Protein AF-A0A6V7KJV8-F1 (afdb_monomer_lite)

Sequence (102 aa):
NADCTTIRCREGQTCLTEMNSNRPRCVTCTYRCPRKRERMRERKRDRHRDWERDSPNNSVLCATNNITYPSWCHIIKDACVTGFVLETKHAGPCDAHDSPFY

pLDDT: mean 82.13, std 16.09, range [48.34, 96.44]

Secondary structure (DSSP, 8-state):
---TTT--PPTTEEEEE-TTT--EEEEE----PPPTTHHHHHHTTS---------SSS--EEETTS-EESSHHHHHHHHHHHTB---EEEES---GGGSTT-

Radius of gyration: 17.6 Å; chains: 1; bounding box: 38×19×60 Å

Organism: NCBI:txid1563983

Structure (mmCIF, N/CA/C/O backbone):
data_AF-A0A6V7KJV8-F1
#
_entry.id   AF-A0A6V7KJV8-F1
#
loop_
_atom_site.group_PDB
_atom_site.id
_atom_site.type_symbol
_atom_site.label_atom_id
_atom_site.label_alt_id
_atom_site.label_comp_id
_atom_site.label_asym_id
_atom_site.label_entity_id
_atom_site.label_seq_id
_atom_site.pdbx_PDB_ins_code
_atom_site.Cartn_x
_atom_site.Cartn_y
_atom_site.Cartn_z
_atom_site.occupancy
_atom_site.B_iso_or_equiv
_atom_site.auth_seq_id
_atom_site.auth_comp_id
_atom_site.auth_asym_id
_atom_site.auth_atom_id
_atom_site.pdbx_PDB_model_num
ATOM 1 N N . ASN A 1 1 ? -1.832 0.994 24.973 1.00 69.19 1 ASN A N 1
ATOM 2 C CA . ASN A 1 1 ? -1.358 1.303 23.608 1.00 69.19 1 ASN A CA 1
ATOM 3 C C . ASN A 1 1 ? -2.569 1.260 22.686 1.00 69.19 1 ASN A C 1
ATOM 5 O O . ASN A 1 1 ? -3.423 0.424 22.945 1.00 69.19 1 ASN A O 1
ATOM 9 N N . ALA A 1 2 ? -2.700 2.162 21.713 1.00 83.75 2 ALA A N 1
ATOM 10 C CA . ALA A 1 2 ? -3.843 2.156 20.792 1.00 83.75 2 ALA A CA 1
ATOM 11 C C . ALA A 1 2 ? -3.532 1.264 19.585 1.00 83.75 2 ALA A C 1
ATOM 13 O O . ALA A 1 2 ? -2.416 1.316 19.078 1.00 83.75 2 ALA A O 1
ATOM 14 N N . ASP A 1 3 ? -4.501 0.475 19.129 1.00 90.94 3 ASP A N 1
ATOM 15 C CA . ASP A 1 3 ? -4.376 -0.493 18.032 1.00 90.94 3 ASP A CA 1
ATOM 16 C C . ASP A 1 3 ? -5.667 -0.532 17.188 1.00 90.94 3 ASP A C 1
ATOM 18 O O . ASP A 1 3 ? -6.641 0.167 17.478 1.00 90.94 3 ASP A O 1
ATOM 22 N N . CYS A 1 4 ? -5.703 -1.353 16.137 1.00 92.25 4 CYS A N 1
ATOM 23 C CA . CYS A 1 4 ? -6.900 -1.482 15.301 1.00 92.25 4 CYS A CA 1
ATOM 24 C C . CYS A 1 4 ? -8.053 -2.265 15.950 1.00 92.25 4 CYS A C 1
ATOM 26 O O . CYS A 1 4 ? -9.131 -2.326 15.364 1.00 92.25 4 CYS A O 1
ATOM 28 N N . THR A 1 5 ? -7.864 -2.838 17.145 1.00 90.75 5 THR A N 1
ATOM 29 C CA . THR A 1 5 ? -8.959 -3.463 17.906 1.00 90.75 5 THR A CA 1
ATOM 30 C C . THR A 1 5 ? -9.727 -2.432 18.734 1.00 90.75 5 THR A C 1
ATOM 32 O O . THR A 1 5 ? -10.936 -2.557 18.925 1.00 90.75 5 THR A O 1
ATOM 35 N N . THR A 1 6 ? -9.039 -1.377 19.177 1.00 92.38 6 THR A N 1
ATOM 36 C CA . THR A 1 6 ? -9.591 -0.319 20.032 1.00 92.38 6 THR A CA 1
ATOM 37 C C . THR A 1 6 ? -9.949 0.959 19.273 1.00 92.38 6 THR A C 1
ATOM 39 O O . THR A 1 6 ? -10.847 1.691 19.696 1.00 92.38 6 THR A O 1
ATOM 42 N N . ILE A 1 7 ? -9.299 1.242 18.140 1.00 92.69 7 ILE A N 1
ATOM 43 C CA . ILE A 1 7 ? -9.611 2.408 17.308 1.00 92.69 7 ILE A CA 1
ATOM 44 C C . ILE A 1 7 ? -10.780 2.121 16.365 1.00 92.69 7 ILE A C 1
ATOM 46 O O . ILE A 1 7 ? -10.801 1.136 15.633 1.00 92.69 7 ILE A O 1
ATOM 50 N N . ARG A 1 8 ? -11.721 3.068 16.302 1.00 93.06 8 ARG A N 1
ATOM 51 C CA . ARG A 1 8 ? -12.780 3.106 15.286 1.00 93.06 8 ARG A CA 1
ATOM 52 C C . ARG A 1 8 ? -12.500 4.227 14.289 1.00 93.06 8 ARG A C 1
ATOM 54 O O . ARG A 1 8 ? -12.485 5.399 14.659 1.00 93.06 8 ARG A O 1
ATOM 61 N N . CYS A 1 9 ? -12.274 3.860 13.030 1.00 95.12 9 CYS A N 1
ATOM 62 C CA . CYS A 1 9 ? -12.086 4.818 11.942 1.00 95.12 9 CYS A CA 1
ATOM 63 C C . CYS A 1 9 ? -13.414 5.454 11.495 1.00 95.12 9 CYS A C 1
ATOM 65 O O . CYS A 1 9 ? -14.496 5.007 11.884 1.00 95.12 9 CYS A O 1
ATOM 67 N N . ARG A 1 10 ? -13.333 6.512 10.674 1.00 95.25 10 ARG A N 1
ATOM 68 C CA . ARG A 1 10 ? -14.520 7.162 10.092 1.00 95.25 10 ARG A CA 1
ATOM 69 C C . ARG A 1 10 ? -15.199 6.250 9.067 1.00 95.25 10 ARG A C 1
ATOM 71 O O . ARG A 1 10 ? -14.611 5.277 8.600 1.00 95.25 10 ARG A O 1
ATOM 78 N N . GLU A 1 11 ? -16.430 6.589 8.695 1.00 93.12 11 GLU A N 1
ATOM 79 C CA . GLU A 1 11 ? -17.176 5.851 7.674 1.00 93.12 11 GLU A CA 1
ATOM 80 C C . GLU A 1 11 ? -16.380 5.750 6.359 1.00 93.12 11 GLU A C 1
ATOM 82 O O . GLU A 1 11 ? -15.789 6.726 5.894 1.00 93.12 11 GLU A O 1
ATOM 87 N N . GLY A 1 12 ? -16.313 4.541 5.794 1.00 90.56 12 GLY A N 1
ATOM 88 C CA . GLY A 1 12 ? -15.545 4.247 4.579 1.00 90.56 12 GLY A CA 1
ATOM 89 C C . GLY A 1 12 ? -14.027 4.121 4.770 1.00 90.56 12 GLY A C 1
ATOM 90 O O . GLY A 1 12 ? -13.319 3.827 3.806 1.00 90.56 12 GLY A O 1
ATOM 91 N N . GLN A 1 13 ? -13.510 4.309 5.988 1.00 95.44 13 GLN A N 1
ATOM 92 C CA . GLN A 1 13 ? -12.105 4.073 6.309 1.00 95.44 13 GLN A CA 1
ATOM 93 C C . GLN A 1 13 ? -11.896 2.694 6.932 1.00 95.44 13 GLN A C 1
ATOM 95 O O . GLN A 1 13 ? -12.741 2.173 7.654 1.00 95.44 13 GLN A O 1
ATOM 100 N N . THR A 1 14 ? -10.731 2.114 6.672 1.00 95.00 14 THR A N 1
ATOM 101 C CA . THR A 1 14 ? -10.276 0.850 7.258 1.00 95.00 14 THR A CA 1
ATOM 102 C C . THR A 1 14 ? -9.056 1.116 8.130 1.00 95.00 14 THR A C 1
ATOM 104 O O . THR A 1 14 ? -8.214 1.946 7.779 1.00 95.00 14 THR A O 1
ATOM 107 N N . CYS A 1 15 ? -8.977 0.444 9.278 1.00 96.06 15 CYS A N 1
ATOM 108 C CA . CYS A 1 15 ? -7.812 0.524 10.152 1.00 96.06 15 CYS A CA 1
ATOM 109 C C . CYS A 1 15 ? -6.749 -0.470 9.694 1.00 96.06 15 CYS A C 1
ATOM 111 O O . CYS A 1 15 ? -7.050 -1.654 9.564 1.00 96.06 15 CYS A O 1
ATOM 113 N N . LEU A 1 16 ? -5.526 0.013 9.481 1.00 95.94 16 LEU A N 1
ATOM 114 C CA . LEU A 1 16 ? -4.352 -0.791 9.162 1.00 95.94 16 LEU A CA 1
ATOM 115 C C . LEU A 1 16 ? -3.273 -0.596 10.223 1.00 95.94 16 LEU A C 1
ATOM 117 O O . LEU A 1 16 ? -3.102 0.505 10.747 1.00 95.94 16 LEU A O 1
ATOM 121 N N . THR A 1 17 ? -2.510 -1.646 10.498 1.00 95.50 17 THR A N 1
ATOM 122 C CA . THR A 1 17 ? -1.422 -1.612 11.479 1.00 95.50 17 THR A CA 1
ATOM 123 C C . THR A 1 17 ? -0.083 -1.372 10.786 1.00 95.50 17 THR A C 1
ATOM 125 O O . THR A 1 17 ? 0.253 -2.034 9.805 1.00 95.50 17 THR A O 1
ATOM 128 N N . GLU A 1 18 ? 0.714 -0.429 11.281 1.00 92.62 18 GLU A N 1
ATOM 129 C CA . GLU A 1 18 ? 2.099 -0.247 10.834 1.00 92.62 18 GLU A CA 1
ATOM 130 C C . GLU A 1 18 ? 3.010 -1.345 11.409 1.00 92.62 18 GLU A C 1
ATOM 132 O O . GLU A 1 18 ? 3.065 -1.525 12.623 1.00 92.62 18 GLU A O 1
ATOM 137 N N . MET A 1 19 ? 3.772 -2.046 10.561 1.00 85.88 19 MET A N 1
ATOM 138 C CA . MET A 1 19 ? 4.623 -3.172 10.994 1.00 85.88 19 MET A CA 1
ATOM 139 C C . MET A 1 19 ? 5.766 -2.759 11.940 1.00 85.88 19 MET A C 1
ATOM 141 O O . MET A 1 19 ? 6.116 -3.517 12.837 1.00 85.88 19 MET A O 1
ATOM 145 N N . ASN A 1 20 ? 6.329 -1.557 11.778 1.00 83.81 20 ASN A N 1
ATOM 146 C CA . ASN A 1 20 ? 7.476 -1.105 12.580 1.00 83.81 20 ASN A CA 1
ATOM 147 C C . ASN A 1 20 ? 7.067 -0.520 13.939 1.00 83.81 20 ASN A C 1
ATOM 149 O O . ASN A 1 20 ? 7.750 -0.708 14.941 1.00 83.81 20 ASN A O 1
ATOM 153 N N . SER A 1 21 ? 5.962 0.225 13.974 1.00 88.75 21 SER A N 1
ATOM 154 C CA . SER A 1 21 ? 5.535 0.993 15.149 1.00 88.75 21 SER A CA 1
ATOM 155 C C . SER A 1 21 ? 4.379 0.335 15.907 1.00 88.75 21 SER A C 1
ATOM 157 O O . SER A 1 21 ? 4.067 0.748 17.024 1.00 88.75 21 SER A O 1
ATOM 159 N N . ASN A 1 22 ? 3.724 -0.668 15.306 1.00 88.69 22 ASN A N 1
ATOM 160 C CA . ASN A 1 22 ? 2.444 -1.231 15.747 1.00 88.69 22 ASN A CA 1
ATOM 161 C C . ASN A 1 22 ? 1.348 -0.168 15.922 1.00 88.69 22 ASN A C 1
ATOM 163 O O . ASN A 1 22 ? 0.383 -0.365 16.662 1.00 88.69 22 ASN A O 1
ATOM 167 N N . ARG A 1 23 ? 1.497 0.981 15.253 1.00 91.94 23 ARG A N 1
ATOM 168 C CA . ARG A 1 23 ? 0.559 2.089 15.359 1.00 91.94 23 ARG A CA 1
ATOM 169 C C . ARG A 1 23 ? -0.597 1.897 14.370 1.00 91.94 23 ARG A C 1
ATOM 171 O O . ARG A 1 23 ? -0.354 1.594 13.200 1.00 91.94 23 ARG A O 1
ATOM 178 N N . PRO A 1 24 ? -1.848 2.105 14.802 1.00 95.31 24 PRO A N 1
ATOM 179 C CA . PRO A 1 24 ? -3.009 2.063 13.924 1.00 95.31 24 PRO A CA 1
ATOM 180 C C . PRO A 1 24 ? -3.076 3.301 13.022 1.00 95.31 24 PRO A C 1
ATOM 182 O O . PRO A 1 24 ? -2.881 4.437 13.468 1.00 95.31 24 PRO A O 1
ATOM 185 N N . ARG A 1 25 ? -3.428 3.080 11.755 1.00 94.94 25 ARG A N 1
ATOM 186 C CA . ARG A 1 25 ? -3.639 4.103 10.726 1.00 94.94 25 ARG A CA 1
ATOM 187 C C . ARG A 1 25 ? -4.984 3.882 10.040 1.00 94.94 25 ARG A C 1
ATOM 189 O O . ARG A 1 25 ? -5.234 2.827 9.468 1.00 94.94 25 ARG A O 1
ATOM 196 N N . CYS A 1 26 ? -5.841 4.898 10.056 1.00 95.81 26 CYS A N 1
ATOM 197 C CA . CYS A 1 26 ? -7.093 4.885 9.303 1.00 95.81 26 CYS A CA 1
ATOM 198 C C . CYS A 1 26 ? -6.847 5.371 7.874 1.00 95.81 26 CYS A C 1
ATOM 200 O O . CYS A 1 26 ? -6.429 6.513 7.676 1.00 95.81 26 CYS A O 1
ATOM 202 N N . VAL A 1 27 ? -7.136 4.532 6.881 1.00 94.69 27 VAL A N 1
ATOM 203 C CA . VAL A 1 27 ? -6.971 4.867 5.460 1.00 94.69 27 VAL A CA 1
ATOM 204 C C . VAL A 1 27 ? -8.253 4.612 4.680 1.00 94.69 27 VAL A C 1
ATOM 206 O O . VAL A 1 27 ? -9.096 3.812 5.082 1.00 94.69 27 VAL A O 1
ATOM 209 N N . THR A 1 28 ? -8.400 5.279 3.540 1.00 94.81 28 THR A N 1
ATOM 210 C CA . THR A 1 28 ? -9.501 5.019 2.608 1.00 94.81 28 THR A CA 1
ATOM 211 C C . THR A 1 28 ? -9.055 3.990 1.578 1.00 94.81 28 THR A C 1
ATOM 213 O O . THR A 1 28 ? -8.192 4.262 0.743 1.00 94.81 28 THR A O 1
ATOM 216 N N . CYS A 1 29 ? -9.651 2.804 1.627 1.00 93.62 29 CYS A N 1
ATOM 217 C CA . CYS A 1 29 ? -9.298 1.718 0.724 1.00 93.62 29 CYS A CA 1
ATOM 218 C C . CYS A 1 29 ? -9.861 1.939 -0.680 1.00 93.62 29 CYS A C 1
ATOM 220 O O . CYS A 1 29 ? -11.041 2.237 -0.859 1.00 93.62 29 CYS A O 1
ATOM 222 N N . THR A 1 30 ? -9.018 1.738 -1.6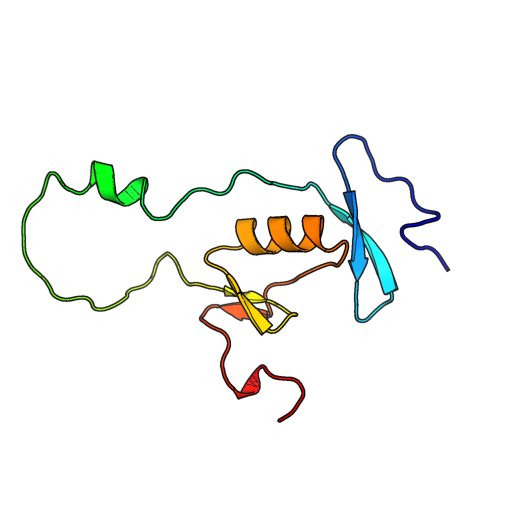94 1.00 88.94 30 THR A N 1
ATOM 223 C CA . THR A 1 30 ? -9.416 1.784 -3.105 1.00 88.94 30 THR A CA 1
ATOM 224 C C . THR A 1 30 ? -9.208 0.414 -3.746 1.00 88.94 30 THR A C 1
ATOM 226 O O . THR A 1 30 ? -8.092 -0.057 -3.923 1.00 88.94 30 THR A O 1
ATOM 229 N N . TYR A 1 31 ? -10.306 -0.263 -4.096 1.00 87.31 31 TYR A N 1
ATOM 230 C CA . TYR A 1 31 ? -10.252 -1.622 -4.662 1.00 87.31 31 TYR A CA 1
ATOM 231 C C . TYR A 1 31 ? -10.286 -1.655 -6.196 1.00 87.31 31 TYR A C 1
ATOM 233 O O . TYR A 1 31 ? -9.958 -2.676 -6.811 1.00 87.31 31 TYR A O 1
ATOM 241 N N . ARG A 1 32 ? -10.677 -0.540 -6.823 1.00 90.38 32 ARG A N 1
ATOM 242 C CA . ARG A 1 32 ? -10.699 -0.367 -8.279 1.00 90.38 32 ARG A CA 1
ATOM 243 C C . ARG A 1 32 ? -9.456 0.392 -8.721 1.00 90.38 32 ARG A C 1
ATOM 245 O O . ARG A 1 32 ? -9.408 1.612 -8.617 1.00 90.38 32 ARG A O 1
ATOM 252 N N . CYS A 1 33 ? -8.477 -0.342 -9.242 1.00 88.75 33 CYS A N 1
ATOM 253 C CA . CYS A 1 33 ? -7.262 0.241 -9.799 1.00 88.75 33 CYS A CA 1
ATOM 254 C C . CYS A 1 33 ? -7.297 0.235 -11.334 1.00 88.75 33 CYS A C 1
ATOM 256 O O . CYS A 1 33 ? -7.711 -0.770 -11.925 1.00 88.75 33 CYS A O 1
ATOM 258 N N . PRO A 1 34 ? -6.846 1.317 -11.995 1.00 83.25 34 PRO A N 1
ATOM 259 C CA . PRO A 1 34 ? -6.789 1.376 -13.451 1.00 83.25 34 PRO A CA 1
ATOM 260 C C . PRO A 1 34 ? -5.811 0.324 -13.985 1.00 83.25 34 PRO A C 1
ATOM 262 O O . PRO A 1 34 ? -4.690 0.184 -13.488 1.00 83.25 34 PRO A O 1
ATOM 265 N N . ARG A 1 35 ? -6.223 -0.429 -15.012 1.00 70.69 35 ARG A N 1
ATOM 266 C CA . ARG A 1 35 ? -5.378 -1.458 -15.637 1.00 70.69 35 ARG A CA 1
ATOM 267 C C . ARG A 1 35 ? -4.539 -0.853 -16.766 1.00 70.69 35 ARG A C 1
ATOM 269 O O . ARG A 1 35 ? -5.055 -0.144 -17.625 1.00 70.69 35 ARG A O 1
ATOM 276 N N . LYS A 1 36 ? -3.260 -1.246 -16.850 1.00 62.69 36 LYS A N 1
ATOM 277 C CA . LYS A 1 36 ? -2.287 -0.840 -17.897 1.00 62.69 36 LYS A CA 1
ATOM 278 C C . LYS A 1 36 ? -2.824 -0.998 -19.337 1.00 62.69 36 LYS A C 1
ATOM 280 O O . LYS A 1 36 ? -2.472 -0.223 -20.221 1.00 62.69 36 LYS A O 1
ATOM 285 N N . ARG A 1 37 ? -3.704 -1.982 -19.575 1.00 57.88 37 ARG A N 1
ATOM 286 C CA . ARG A 1 37 ? -4.271 -2.319 -20.896 1.00 57.88 37 ARG A CA 1
ATOM 287 C C . ARG A 1 37 ? -5.333 -1.350 -21.428 1.00 57.88 37 ARG A C 1
ATOM 289 O O . ARG A 1 37 ? -5.541 -1.330 -22.639 1.00 57.88 37 ARG A O 1
ATOM 296 N N . GLU A 1 38 ? -5.999 -0.564 -20.586 1.00 55.03 38 GLU A N 1
ATOM 297 C CA . GLU A 1 38 ? -7.074 0.332 -21.051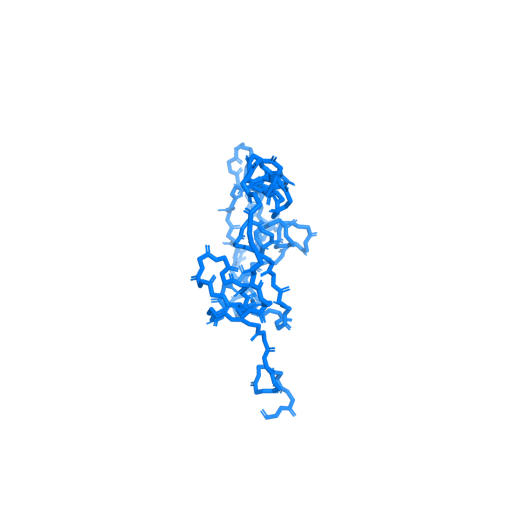 1.00 55.03 38 GLU A CA 1
ATOM 298 C C . GLU A 1 38 ? -6.523 1.545 -21.811 1.00 55.03 38 GLU A C 1
ATOM 300 O O . GLU A 1 38 ? -7.070 1.909 -22.845 1.00 55.03 38 GLU A O 1
ATOM 305 N N . ARG A 1 39 ? -5.347 2.056 -21.425 1.00 53.03 39 ARG A N 1
ATOM 306 C CA . ARG A 1 39 ? -4.647 3.133 -22.156 1.00 53.03 39 ARG A CA 1
ATOM 307 C C . ARG A 1 39 ? -4.037 2.692 -23.492 1.00 53.03 39 ARG A C 1
ATOM 309 O O . ARG A 1 39 ? -3.714 3.523 -24.335 1.00 53.03 39 ARG A O 1
ATOM 316 N N . MET A 1 40 ? -3.853 1.386 -23.693 1.00 53.84 40 MET A N 1
ATOM 317 C CA . MET A 1 40 ? -3.259 0.836 -24.918 1.00 53.84 40 MET A CA 1
ATOM 318 C C . MET A 1 40 ? -4.304 0.619 -26.026 1.00 53.84 40 MET A C 1
ATOM 320 O O . MET A 1 40 ? -3.958 0.647 -27.204 1.00 53.84 40 MET A O 1
ATOM 324 N N . ARG A 1 41 ? -5.586 0.427 -25.675 1.00 53.69 41 ARG A N 1
ATOM 325 C CA . ARG A 1 41 ? -6.668 0.223 -26.657 1.00 53.69 41 ARG A CA 1
ATOM 326 C C . ARG A 1 41 ? -7.020 1.493 -27.439 1.00 53.69 41 ARG A C 1
ATOM 328 O O . ARG A 1 41 ? -7.351 1.371 -28.611 1.00 53.69 41 ARG A O 1
ATOM 335 N N . GLU A 1 42 ? -6.863 2.679 -26.850 1.00 54.91 42 GLU A N 1
ATOM 336 C CA . GLU A 1 42 ? -6.989 3.960 -27.571 1.00 54.91 42 GLU A CA 1
ATOM 337 C C . GLU A 1 42 ? -5.8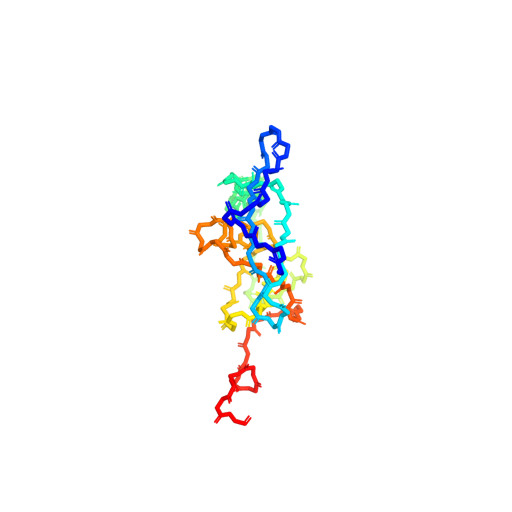19 4.225 -28.530 1.00 54.91 42 GLU A C 1
ATOM 339 O O . GLU A 1 42 ? -6.018 4.759 -29.615 1.00 54.91 42 GLU A O 1
ATOM 344 N N . ARG A 1 43 ? -4.598 3.798 -28.178 1.00 54.44 43 ARG A N 1
ATOM 345 C CA . ARG A 1 43 ? -3.381 4.073 -28.966 1.00 54.44 43 ARG A CA 1
ATOM 346 C C . ARG A 1 43 ? -3.137 3.116 -30.136 1.00 54.44 43 ARG A C 1
ATOM 348 O O . ARG A 1 43 ? -2.242 3.350 -30.937 1.00 54.44 43 ARG A O 1
ATOM 355 N N . LYS A 1 44 ? -3.916 2.038 -30.274 1.00 54.62 44 LYS A N 1
ATOM 356 C CA . LYS A 1 44 ? -3.695 1.009 -31.312 1.00 54.62 44 LYS A CA 1
ATOM 357 C C . LYS A 1 44 ? -4.238 1.379 -32.705 1.00 54.62 44 LYS A C 1
ATOM 359 O O . LYS A 1 44 ? -4.264 0.513 -33.579 1.00 54.62 44 LYS A O 1
ATOM 364 N N . ARG A 1 45 ? -4.684 2.623 -32.927 1.00 56.19 45 ARG A N 1
ATOM 365 C CA . ARG A 1 45 ? -5.003 3.128 -34.277 1.00 56.19 45 ARG A CA 1
ATOM 366 C C . ARG A 1 45 ? -3.768 3.576 -35.063 1.00 56.19 45 ARG A C 1
ATOM 368 O O . ARG A 1 45 ? -3.834 3.559 -36.288 1.00 56.19 45 ARG A O 1
ATOM 375 N N . ASP A 1 46 ? -2.642 3.832 -34.401 1.00 58.12 46 ASP A N 1
ATOM 376 C CA . ASP A 1 46 ? -1.421 4.284 -35.065 1.00 58.12 46 ASP A CA 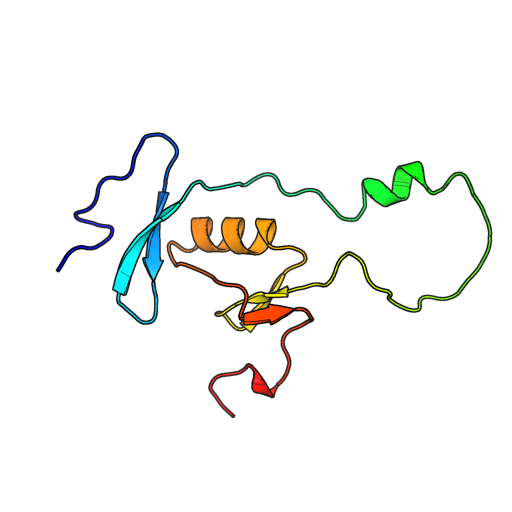1
ATOM 377 C C . ASP A 1 46 ? -0.378 3.163 -35.106 1.00 58.12 46 ASP A C 1
ATOM 379 O O . ASP A 1 46 ? 0.263 2.801 -34.119 1.00 58.12 46 ASP A O 1
ATOM 383 N N . ARG A 1 47 ? -0.255 2.548 -36.285 1.00 65.12 47 ARG A N 1
ATOM 384 C CA . ARG A 1 47 ? 0.819 1.609 -36.607 1.00 65.12 47 ARG A CA 1
ATOM 385 C C . ARG A 1 47 ? 2.107 2.401 -36.815 1.00 65.12 47 ARG A C 1
ATOM 387 O O . ARG A 1 47 ? 2.164 3.158 -37.771 1.00 65.12 47 ARG A O 1
ATOM 394 N N . HIS A 1 48 ? 3.151 2.122 -36.039 1.00 58.56 48 HIS A N 1
ATOM 395 C CA . HIS A 1 48 ? 4.502 1.881 -36.559 1.00 58.56 48 HIS A CA 1
ATOM 396 C C . HIS A 1 48 ? 5.408 1.267 -35.484 1.00 58.56 48 HIS A C 1
ATOM 398 O O . HIS A 1 48 ? 5.222 1.467 -34.288 1.00 58.56 48 HIS A O 1
ATOM 404 N N . ARG A 1 49 ? 6.307 0.411 -35.973 1.00 62.09 49 ARG A N 1
ATOM 405 C CA . ARG A 1 49 ? 7.233 -0.466 -35.252 1.00 62.09 49 ARG A CA 1
ATOM 406 C C . ARG A 1 49 ? 8.182 0.338 -34.362 1.00 62.09 49 ARG A C 1
ATOM 408 O O . ARG A 1 49 ? 8.842 1.216 -34.892 1.00 62.09 49 ARG A O 1
ATOM 415 N N . ASP A 1 50 ? 8.334 -0.063 -33.102 1.00 54.66 50 ASP A N 1
ATOM 416 C CA . ASP A 1 50 ? 9.660 -0.164 -32.490 1.00 54.66 50 ASP A CA 1
ATOM 417 C C . ASP A 1 50 ? 9.655 -1.127 -31.297 1.00 54.66 50 ASP A C 1
ATOM 419 O O . ASP A 1 50 ? 8.636 -1.314 -30.628 1.00 54.66 50 ASP A O 1
ATOM 423 N N . TRP A 1 51 ? 10.782 -1.803 -31.115 1.00 54.38 51 TRP A N 1
ATOM 424 C CA . TRP A 1 51 ? 11.004 -2.847 -30.124 1.00 54.38 51 TRP A CA 1
ATOM 425 C C . TRP A 1 51 ? 10.956 -2.294 -28.696 1.00 54.38 51 TRP A C 1
ATOM 427 O O . TRP A 1 51 ? 11.395 -1.178 -28.425 1.00 54.38 51 TRP A O 1
ATOM 437 N N . GLU A 1 52 ? 10.416 -3.112 -27.791 1.00 55.22 52 GLU A N 1
ATOM 438 C CA . GLU A 1 52 ? 10.293 -2.877 -26.353 1.00 55.22 52 GLU A CA 1
ATOM 439 C C . GLU A 1 52 ? 11.591 -2.331 -25.746 1.00 55.22 52 GLU A C 1
ATOM 441 O O . GLU A 1 52 ? 12.575 -3.041 -25.542 1.00 55.22 52 GLU A O 1
ATOM 446 N N . ARG A 1 53 ? 11.570 -1.037 -25.437 1.00 50.84 53 ARG A N 1
ATOM 447 C CA . ARG A 1 53 ? 12.528 -0.381 -24.557 1.00 50.84 53 ARG A CA 1
ATOM 448 C C . ARG A 1 53 ? 11.712 0.396 -23.538 1.00 50.84 53 ARG A C 1
ATOM 450 O O . ARG A 1 53 ? 11.294 1.525 -23.788 1.00 50.84 53 ARG A O 1
ATOM 457 N N . ASP A 1 54 ? 11.396 -0.287 -22.440 1.00 59.19 54 ASP A N 1
ATOM 458 C CA . ASP A 1 54 ? 10.679 0.237 -21.282 1.00 59.19 54 ASP A CA 1
ATOM 459 C C . ASP A 1 54 ? 11.125 1.663 -20.935 1.00 59.19 54 ASP A C 1
ATOM 461 O O . ASP A 1 54 ? 12.280 1.922 -20.603 1.00 59.19 54 ASP A O 1
ATOM 465 N N . SER A 1 55 ? 10.192 2.608 -21.038 1.00 52.00 55 SER A N 1
ATOM 466 C CA . SER A 1 55 ? 10.398 4.000 -20.644 1.00 52.00 55 SER A CA 1
ATOM 467 C C . SER A 1 55 ? 9.041 4.699 -20.453 1.00 52.00 55 SER A C 1
ATOM 469 O O . SER A 1 55 ? 8.073 4.374 -21.143 1.00 52.00 55 SER A O 1
ATOM 471 N N 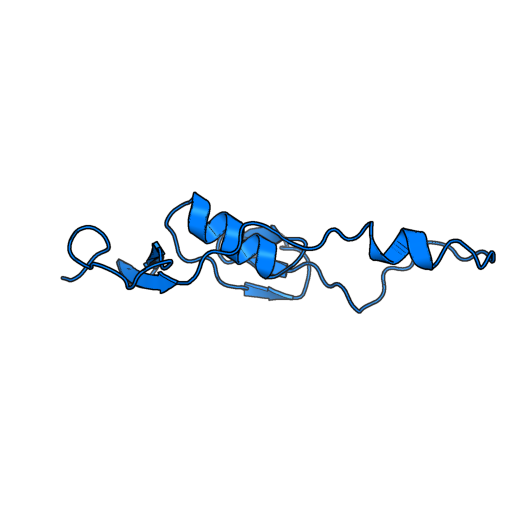. PRO A 1 56 ? 8.911 5.735 -19.610 1.00 51.88 56 PRO A N 1
ATOM 472 C CA . PRO A 1 56 ? 9.320 5.829 -18.209 1.00 51.88 56 PRO A CA 1
ATOM 473 C C . PRO A 1 56 ? 8.183 6.445 -17.359 1.00 51.88 56 PRO A C 1
ATOM 475 O O . PRO A 1 56 ? 8.437 7.187 -16.421 1.00 51.88 56 PRO A O 1
ATOM 478 N N . ASN A 1 57 ? 6.913 6.204 -17.711 1.00 48.34 57 ASN A N 1
ATOM 479 C CA . ASN A 1 57 ? 5.775 6.910 -17.090 1.00 48.34 57 ASN A CA 1
ATOM 480 C C . ASN A 1 57 ? 4.727 5.999 -16.438 1.00 48.34 57 ASN A C 1
ATOM 482 O O . ASN A 1 57 ? 3.599 6.409 -16.170 1.00 48.34 57 ASN A O 1
ATOM 486 N N . ASN A 1 58 ? 5.104 4.747 -16.183 1.00 56.34 58 ASN A N 1
ATOM 487 C CA . ASN A 1 58 ? 4.351 3.828 -15.338 1.00 56.34 58 ASN A CA 1
ATOM 488 C C . ASN A 1 58 ? 5.345 2.910 -14.619 1.00 56.34 58 ASN A C 1
ATOM 490 O O . ASN A 1 58 ? 5.354 1.697 -14.846 1.00 56.34 58 ASN A O 1
ATOM 494 N N . SER A 1 59 ? 6.246 3.527 -13.847 1.00 75.38 59 SER A N 1
ATOM 495 C CA . SER A 1 59 ? 7.208 2.818 -13.013 1.00 75.38 59 SER A CA 1
ATOM 496 C C . SER A 1 59 ? 6.440 1.920 -12.051 1.00 75.38 59 SER A C 1
ATOM 498 O O . SER A 1 59 ? 5.565 2.364 -11.305 1.00 75.38 59 SER A O 1
ATOM 500 N N . VAL A 1 60 ? 6.741 0.627 -12.114 1.00 88.69 60 VAL A N 1
ATOM 501 C CA . VAL A 1 60 ? 6.382 -0.285 -11.034 1.00 88.69 60 VAL A CA 1
ATOM 502 C C . VAL A 1 60 ? 7.019 0.224 -9.738 1.00 88.69 60 VAL A C 1
ATOM 504 O O . VAL A 1 60 ? 7.987 0.983 -9.778 1.00 88.69 60 VAL A O 1
ATOM 507 N N . LEU A 1 61 ? 6.446 -0.136 -8.602 1.00 93.25 61 LEU A N 1
ATOM 508 C CA . LEU A 1 61 ? 6.882 0.337 -7.295 1.00 93.25 61 LEU A CA 1
ATOM 509 C C . LEU A 1 61 ? 7.243 -0.858 -6.431 1.00 93.25 61 LEU A C 1
ATOM 511 O O . LEU A 1 61 ? 6.450 -1.796 -6.345 1.00 93.25 61 LEU A O 1
ATOM 515 N N . CYS A 1 62 ? 8.379 -0.796 -5.752 1.00 94.44 62 CYS A N 1
ATOM 516 C CA . CYS A 1 62 ? 8.678 -1.726 -4.682 1.00 94.44 62 CYS A CA 1
ATOM 517 C C . CYS A 1 62 ? 8.013 -1.226 -3.401 1.00 94.44 62 CYS A C 1
ATOM 519 O O . CYS A 1 62 ? 8.178 -0.059 -3.030 1.00 94.44 62 CYS A O 1
ATOM 521 N N . ALA A 1 63 ? 7.239 -2.079 -2.736 1.00 94.81 63 ALA A N 1
ATOM 522 C CA . ALA A 1 63 ? 6.644 -1.755 -1.445 1.00 94.81 63 ALA A CA 1
ATOM 523 C C . ALA A 1 63 ? 7.465 -2.321 -0.275 1.00 94.81 63 ALA A C 1
ATOM 525 O O . ALA A 1 63 ? 8.377 -3.122 -0.460 1.00 94.81 63 ALA A O 1
ATOM 526 N N . THR A 1 64 ? 7.119 -1.928 0.950 1.00 93.38 64 THR A N 1
ATOM 527 C CA . THR A 1 64 ? 7.788 -2.356 2.193 1.00 93.38 64 THR A CA 1
ATOM 528 C C . THR A 1 64 ? 7.730 -3.858 2.475 1.00 93.38 64 THR A C 1
ATOM 530 O O . THR A 1 64 ? 8.510 -4.349 3.282 1.00 93.38 64 THR A O 1
ATOM 533 N N . ASN A 1 65 ? 6.837 -4.600 1.818 1.00 92.50 65 ASN A N 1
ATOM 534 C CA . ASN A 1 65 ? 6.791 -6.063 1.871 1.00 92.50 65 ASN A CA 1
ATOM 535 C C . ASN A 1 65 ? 7.644 -6.736 0.779 1.00 92.50 65 AS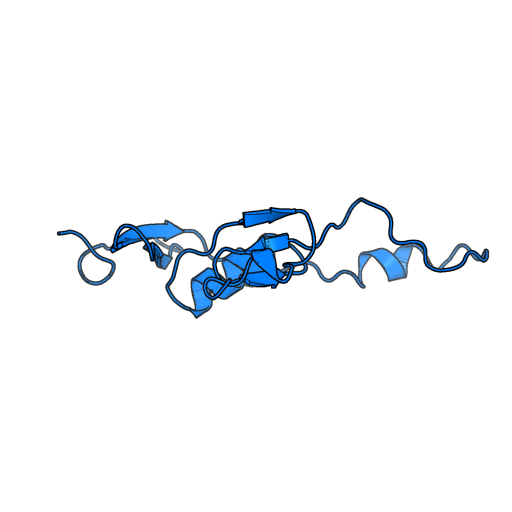N A C 1
ATOM 537 O O . ASN A 1 65 ? 7.498 -7.934 0.549 1.00 92.50 65 ASN A O 1
ATOM 541 N N . ASN A 1 66 ? 8.500 -5.973 0.091 1.00 93.31 66 ASN A N 1
ATOM 542 C CA . ASN A 1 66 ? 9.376 -6.425 -0.992 1.00 93.31 66 ASN A CA 1
ATOM 543 C C . ASN A 1 66 ? 8.642 -7.047 -2.182 1.00 93.31 66 ASN A C 1
ATOM 545 O O . ASN A 1 66 ? 9.195 -7.856 -2.928 1.00 93.31 66 ASN A O 1
ATOM 549 N N . ILE A 1 67 ? 7.388 -6.647 -2.387 1.00 93.94 67 ILE A N 1
ATOM 550 C CA . ILE A 1 67 ? 6.616 -7.005 -3.569 1.00 93.94 67 ILE A CA 1
ATOM 551 C C . ILE A 1 67 ? 6.596 -5.814 -4.525 1.00 93.94 67 ILE A C 1
ATOM 553 O O . ILE A 1 67 ? 6.430 -4.657 -4.132 1.00 93.94 67 ILE A O 1
ATOM 557 N N . THR A 1 68 ? 6.764 -6.115 -5.812 1.00 93.50 68 THR A N 1
ATOM 558 C CA . THR A 1 68 ? 6.664 -5.127 -6.885 1.00 93.50 68 THR A CA 1
ATOM 559 C C . THR A 1 68 ? 5.211 -4.963 -7.317 1.00 93.50 68 THR A C 1
ATOM 561 O O . THR A 1 68 ? 4.583 -5.905 -7.802 1.00 93.50 68 THR A O 1
ATOM 564 N N . TYR A 1 69 ? 4.685 -3.748 -7.209 1.00 93.31 69 TYR A N 1
ATOM 565 C CA . TYR A 1 69 ? 3.320 -3.405 -7.586 1.00 93.31 69 TYR A CA 1
ATOM 566 C C . TYR A 1 69 ? 3.274 -2.572 -8.866 1.00 93.31 69 TYR A C 1
ATOM 568 O O . TYR A 1 69 ? 4.131 -1.720 -9.103 1.00 93.31 69 TYR A O 1
ATOM 576 N N . PRO A 1 70 ? 2.225 -2.735 -9.689 1.00 91.00 70 PRO A N 1
ATOM 577 C CA . PRO A 1 70 ? 2.082 -1.974 -10.926 1.00 91.00 70 PRO A CA 1
ATOM 578 C C . PRO A 1 70 ? 1.698 -0.500 -10.716 1.00 91.00 70 PRO A C 1
ATOM 580 O O . PRO A 1 70 ? 1.774 0.272 -11.670 1.00 91.00 70 PRO A O 1
ATOM 583 N N . SER A 1 71 ? 1.238 -0.113 -9.519 1.00 90.44 71 SER A N 1
ATOM 584 C CA . SER A 1 71 ? 1.035 1.284 -9.106 1.00 90.44 71 SER A CA 1
ATOM 585 C C . SER A 1 71 ? 0.742 1.388 -7.605 1.00 90.44 71 SER A C 1
ATOM 587 O O . SER A 1 71 ? 0.391 0.395 -6.967 1.00 90.44 71 SER A O 1
ATOM 589 N N . TRP A 1 72 ? 0.774 2.608 -7.062 1.00 91.69 72 TRP A N 1
ATOM 590 C CA . TRP A 1 72 ? 0.430 2.887 -5.661 1.00 91.69 72 TRP A CA 1
ATOM 591 C C . TRP A 1 72 ? -0.989 2.438 -5.276 1.00 91.69 72 TRP A C 1
ATOM 593 O O . TRP A 1 72 ? -1.196 1.934 -4.179 1.00 91.69 72 TRP A O 1
ATOM 603 N N . CYS A 1 73 ? -1.960 2.514 -6.197 1.00 93.62 73 CYS A N 1
ATOM 604 C CA . CYS A 1 73 ? -3.306 1.980 -5.949 1.00 93.62 73 CYS A CA 1
ATOM 605 C C . CYS A 1 73 ? -3.269 0.491 -5.586 1.00 93.62 73 CYS A C 1
ATOM 607 O O . CYS A 1 73 ? -3.988 0.048 -4.698 1.00 93.62 73 CYS A O 1
ATOM 609 N N . HIS A 1 74 ? -2.409 -0.284 -6.252 1.00 94.06 74 HIS A N 1
ATOM 610 C CA . HIS A 1 74 ? -2.288 -1.709 -5.973 1.00 94.06 74 HIS A CA 1
ATOM 611 C C . HIS A 1 74 ? -1.598 -1.970 -4.629 1.00 94.06 74 HIS A C 1
ATOM 613 O O . HIS A 1 74 ? -1.996 -2.913 -3.955 1.00 94.06 74 HIS A O 1
ATOM 619 N N . ILE A 1 75 ? -0.661 -1.107 -4.213 1.00 95.06 75 ILE A N 1
ATOM 620 C CA . ILE A 1 75 ? -0.075 -1.139 -2.862 1.00 95.06 75 ILE A CA 1
ATOM 621 C C . ILE A 1 75 ? -1.171 -0.918 -1.814 1.00 95.06 75 ILE A C 1
ATOM 623 O O . ILE A 1 75 ? -1.342 -1.742 -0.926 1.00 95.06 75 ILE A O 1
ATOM 627 N N . ILE A 1 76 ? -1.967 0.150 -1.942 1.00 95.12 76 ILE A N 1
ATOM 628 C CA . ILE A 1 76 ? -3.039 0.463 -0.981 1.00 95.12 76 ILE A CA 1
ATOM 629 C C . ILE A 1 76 ? -4.123 -0.609 -0.969 1.00 95.12 76 ILE A C 1
ATOM 631 O O . ILE A 1 76 ? -4.619 -0.972 0.095 1.00 95.12 76 ILE A O 1
ATOM 635 N N . LYS A 1 77 ? -4.485 -1.144 -2.137 1.00 95.50 77 LYS A N 1
ATOM 636 C CA . LYS A 1 77 ? -5.419 -2.262 -2.225 1.00 95.50 77 LYS A CA 1
ATOM 637 C C . LYS A 1 77 ? -4.924 -3.450 -1.402 1.00 95.50 77 LYS A C 1
ATOM 639 O O . LYS A 1 77 ? -5.710 -4.022 -0.656 1.00 95.50 77 LYS A O 1
ATOM 644 N N . ASP A 1 78 ? -3.656 -3.816 -1.548 1.00 96.00 78 ASP A N 1
ATOM 645 C CA . ASP A 1 78 ? -3.093 -4.968 -0.848 1.00 96.00 78 ASP A CA 1
ATOM 646 C C . ASP A 1 78 ? -2.881 -4.696 0.647 1.00 96.00 78 ASP A C 1
ATOM 648 O O . ASP A 1 78 ? -3.193 -5.537 1.486 1.00 96.00 78 ASP A O 1
ATOM 652 N N . ALA A 1 79 ? -2.488 -3.472 1.007 1.00 96.44 79 ALA A N 1
ATOM 653 C CA . ALA A 1 79 ? -2.447 -3.003 2.391 1.00 96.44 79 ALA A CA 1
ATOM 654 C C . ALA A 1 79 ? -3.810 -3.193 3.075 1.00 96.44 79 ALA A C 1
ATOM 656 O O . ALA A 1 79 ? -3.916 -3.760 4.159 1.00 96.44 79 ALA A O 1
ATOM 657 N N . CYS A 1 80 ? -4.880 -2.800 2.385 1.00 96.12 80 CYS A N 1
ATOM 658 C CA . CYS A 1 80 ? -6.244 -2.954 2.872 1.00 96.12 80 CYS A CA 1
ATOM 659 C C . CYS A 1 80 ? -6.699 -4.409 3.006 1.00 96.12 80 CYS A C 1
ATOM 661 O O . CYS A 1 80 ? -7.450 -4.721 3.925 1.00 96.12 80 CYS A O 1
ATOM 663 N N . VAL A 1 81 ? -6.258 -5.294 2.110 1.00 95.25 81 VAL A N 1
ATOM 664 C CA . VAL A 1 81 ? -6.575 -6.728 2.187 1.00 95.25 81 VAL A CA 1
ATOM 665 C C . VAL A 1 81 ? -5.801 -7.406 3.319 1.00 95.25 81 VAL A C 1
ATOM 667 O O . VAL A 1 81 ? -6.354 -8.256 4.010 1.00 95.25 81 VAL A O 1
ATOM 670 N N . THR A 1 82 ? -4.539 -7.028 3.523 1.00 94.44 82 THR A N 1
ATOM 671 C CA . THR A 1 82 ? -3.668 -7.629 4.544 1.00 94.44 82 THR A CA 1
ATOM 672 C C . THR A 1 82 ? -3.892 -7.062 5.944 1.00 94.44 82 THR A C 1
ATOM 674 O O . THR A 1 82 ? -3.530 -7.710 6.922 1.00 94.44 82 THR A O 1
ATOM 677 N N . GLY A 1 83 ? -4.485 -5.870 6.065 1.00 94.69 83 GLY A N 1
ATOM 678 C CA . GLY A 1 83 ? -4.655 -5.184 7.349 1.00 94.69 83 GLY A CA 1
ATOM 679 C C . GLY A 1 83 ? -3.384 -4.484 7.840 1.00 94.69 83 GLY A C 1
ATOM 680 O O . GLY A 1 83 ? -3.363 -3.965 8.957 1.00 94.69 83 GLY A O 1
ATOM 681 N N . PHE A 1 84 ? -2.333 -4.438 7.019 1.00 95.31 84 PHE A N 1
ATOM 682 C CA . PHE A 1 84 ? -1.065 -3.799 7.348 1.00 95.31 84 PHE A CA 1
ATOM 683 C C . PHE A 1 84 ? -0.777 -2.634 6.416 1.00 95.31 84 PHE A C 1
ATOM 685 O O . PHE A 1 84 ? -1.073 -2.671 5.224 1.00 95.31 84 PHE A O 1
ATOM 692 N N . VAL A 1 85 ? -0.169 -1.585 6.959 1.00 95.62 85 VAL A N 1
ATOM 693 C CA . VAL A 1 85 ? 0.273 -0.449 6.154 1.00 95.62 85 VAL A CA 1
ATOM 694 C C . VAL A 1 85 ? 1.435 -0.896 5.267 1.00 95.62 85 VAL A C 1
ATOM 696 O O . VAL A 1 85 ? 2.501 -1.254 5.766 1.00 95.62 85 VAL A O 1
ATOM 699 N N . LEU A 1 86 ? 1.225 -0.836 3.952 1.00 95.56 86 LEU A N 1
ATOM 700 C CA . LEU A 1 86 ? 2.282 -0.965 2.954 1.00 95.56 86 LEU A CA 1
ATOM 701 C C . LEU A 1 86 ? 2.631 0.421 2.416 1.00 95.56 86 LEU A C 1
ATOM 703 O O . LEU A 1 86 ? 1.749 1.170 1.988 1.00 95.56 86 LEU A O 1
ATOM 707 N N . GLU A 1 87 ? 3.916 0.751 2.421 1.00 92.75 87 GLU A N 1
ATOM 708 C CA . GLU A 1 87 ? 4.431 2.002 1.865 1.00 92.75 87 GLU A CA 1
ATOM 709 C C . GLU A 1 87 ? 5.301 1.708 0.644 1.00 92.75 87 GLU A C 1
ATOM 711 O O . GLU A 1 87 ? 5.823 0.605 0.484 1.00 92.75 87 GLU A O 1
ATOM 716 N N . THR A 1 88 ? 5.449 2.691 -0.242 1.00 93.69 88 THR A N 1
ATOM 717 C CA . THR A 1 88 ? 6.414 2.596 -1.339 1.00 93.69 88 THR A CA 1
ATOM 718 C C . THR A 1 88 ? 7.817 2.729 -0.759 1.00 93.69 88 THR A C 1
ATOM 720 O O . THR A 1 88 ? 8.147 3.772 -0.201 1.00 93.69 88 THR A O 1
ATOM 723 N N . LYS A 1 89 ? 8.647 1.700 -0.929 1.00 92.75 89 LYS A N 1
ATOM 724 C CA . LYS A 1 89 ? 10.061 1.727 -0.550 1.00 92.75 89 LYS A CA 1
ATOM 725 C C . LYS A 1 89 ? 10.869 2.546 -1.553 1.00 92.75 89 LYS A C 1
ATOM 727 O O . LYS A 1 89 ? 11.585 3.465 -1.172 1.00 92.75 89 LYS A O 1
ATOM 732 N N . HIS A 1 90 ? 10.702 2.255 -2.841 1.00 91.88 90 HIS A N 1
ATOM 733 C CA . HIS A 1 90 ? 11.287 3.033 -3.930 1.00 91.88 90 HIS A CA 1
ATOM 734 C C . HIS A 1 90 ? 10.512 2.836 -5.240 1.00 91.88 90 HIS A C 1
ATOM 736 O O . HIS A 1 90 ? 9.655 1.957 -5.375 1.00 91.88 90 HIS A O 1
ATOM 742 N N . ALA A 1 91 ? 10.806 3.691 -6.219 1.00 90.44 91 ALA A N 1
ATOM 743 C CA . ALA A 1 91 ? 10.348 3.501 -7.588 1.00 90.44 91 ALA A CA 1
ATOM 744 C C . ALA A 1 91 ? 11.215 2.450 -8.297 1.00 90.44 91 ALA A C 1
ATOM 746 O O . ALA A 1 91 ? 12.426 2.400 -8.094 1.00 90.44 91 ALA A O 1
ATOM 747 N N . GLY A 1 92 ? 10.599 1.647 -9.158 1.00 88.94 92 GLY A N 1
ATOM 748 C CA . GLY A 1 92 ? 11.229 0.494 -9.797 1.00 88.94 92 GLY A CA 1
ATOM 749 C C . GLY A 1 92 ? 10.797 -0.835 -9.167 1.00 88.94 92 GLY A C 1
ATOM 750 O O . GLY A 1 92 ? 10.063 -0.846 -8.177 1.00 88.94 92 GLY A O 1
ATOM 751 N N . PRO A 1 93 ? 11.172 -1.963 -9.790 1.00 91.25 93 PRO A N 1
ATOM 752 C CA . PRO A 1 93 ? 10.941 -3.283 -9.218 1.00 91.25 93 PRO A CA 1
ATOM 753 C C . PRO A 1 93 ? 11.822 -3.477 -7.987 1.00 91.25 93 PRO A C 1
ATOM 755 O O . PRO A 1 93 ? 12.917 -2.928 -7.945 1.00 91.25 93 PRO A O 1
ATOM 758 N N . CYS A 1 94 ? 11.361 -4.275 -7.028 1.00 92.38 94 CYS A N 1
ATOM 759 C CA . CYS A 1 94 ? 12.211 -4.712 -5.925 1.00 92.38 94 CYS A CA 1
ATOM 760 C C . CYS A 1 94 ? 13.399 -5.518 -6.463 1.00 92.38 94 CYS A C 1
ATOM 762 O O . CYS A 1 94 ? 13.241 -6.304 -7.406 1.00 92.38 94 CYS A O 1
ATOM 764 N N . ASP A 1 95 ? 14.561 -5.355 -5.848 1.00 88.31 95 ASP A N 1
ATOM 765 C CA . ASP A 1 95 ? 15.787 -6.076 -6.156 1.00 88.31 95 ASP A CA 1
ATOM 766 C C . ASP A 1 95 ? 16.227 -7.001 -5.002 1.00 88.31 95 ASP A C 1
ATOM 768 O O . ASP A 1 95 ? 15.532 -7.183 -4.000 1.00 88.31 95 ASP A O 1
ATOM 772 N N . ALA A 1 96 ? 17.375 -7.665 -5.170 1.00 80.75 96 ALA A N 1
ATOM 773 C CA . ALA A 1 96 ? 17.899 -8.594 -4.170 1.00 80.75 96 ALA A CA 1
ATOM 774 C C . ALA A 1 96 ? 18.314 -7.903 -2.856 1.00 80.75 96 ALA A C 1
ATOM 776 O O . ALA A 1 96 ? 18.257 -8.539 -1.804 1.00 80.75 96 ALA A O 1
ATOM 777 N N . HIS A 1 97 ? 18.692 -6.622 -2.904 1.00 79.19 97 HIS A N 1
ATOM 778 C CA . HIS A 1 97 ? 19.043 -5.822 -1.730 1.00 79.19 97 HIS A CA 1
ATOM 779 C C . HIS A 1 97 ? 17.810 -5.372 -0.949 1.00 79.19 97 HIS A C 1
ATOM 781 O O . HIS A 1 97 ? 17.926 -4.917 0.189 1.00 79.19 97 HIS A O 1
ATOM 787 N N . ASP A 1 98 ? 16.616 -5.513 -1.526 1.00 77.75 98 ASP A N 1
ATOM 788 C CA . ASP A 1 98 ? 15.397 -5.195 -0.808 1.00 77.75 98 ASP A CA 1
ATOM 789 C C . ASP A 1 98 ? 14.994 -6.258 0.213 1.00 77.75 98 ASP A C 1
ATOM 791 O O . ASP A 1 98 ? 14.288 -5.934 1.172 1.00 77.75 98 ASP A O 1
ATOM 795 N N . SER A 1 99 ? 15.465 -7.496 0.049 1.00 72.62 99 SER A N 1
ATOM 796 C CA . SER A 1 99 ? 15.183 -8.609 0.956 1.00 72.62 99 SER A CA 1
ATOM 797 C C . SER A 1 99 ? 15.853 -8.412 2.326 1.00 72.62 99 SER A C 1
ATOM 799 O O . SER A 1 99 ? 17.049 -8.148 2.369 1.00 72.62 99 SER A O 1
ATOM 801 N N . PRO A 1 100 ? 15.152 -8.622 3.462 1.00 64.50 100 PRO A N 1
ATOM 802 C CA . PRO A 1 100 ? 15.718 -8.448 4.807 1.00 64.50 100 PRO A CA 1
ATOM 803 C C . PRO A 1 100 ? 16.775 -9.504 5.183 1.00 64.50 100 PRO A C 1
ATOM 805 O O . PRO A 1 100 ? 17.239 -9.525 6.319 1.00 64.50 100 PRO A O 1
ATOM 808 N N . PHE A 1 101 ? 17.109 -10.411 4.262 1.00 65.06 101 PHE A N 1
ATOM 809 C CA . PHE A 1 101 ? 18.035 -11.526 4.467 1.00 65.06 101 PHE A CA 1
ATOM 810 C C . PHE A 1 101 ? 19.403 -11.329 3.787 1.00 65.06 101 PHE A C 1
ATOM 812 O O . PHE A 1 101 ? 20.171 -12.289 3.723 1.00 65.06 101 PHE A O 1
ATOM 819 N N . TYR A 1 102 ? 19.707 -10.118 3.302 1.00 52.75 102 TYR A N 1
ATOM 820 C CA . TYR A 1 102 ? 21.030 -9.717 2.808 1.00 52.75 102 TYR A CA 1
ATOM 821 C C . TYR A 1 102 ? 21.578 -8.507 3.562 1.00 52.75 102 TYR A C 1
ATOM 823 O O . TYR A 1 102 ? 20.782 -7.598 3.883 1.00 52.75 102 TYR A O 1
#

Foldseek 3Di:
DDAQVRDDDDPQWHWAAEPPPRDIDTDRADQDDDDPVVVVVVVVVDDDDDDDDDDDPQFFFQKLVLATHSDVNVQRNVRRVVRHRIDGPGTHHRDPVSDPPD

InterPro domains:
  IPR002350 Kazal domain [PF07648] (61-94)
  IPR002350 Kazal domain [PS51465] (55-96)
  IPR002350 Kazal domain [SM00280] (32-94)
  IPR036058 Kazal domain superfamily [SSF100895] (58-95)